Protein AF-A0A7S4I376-F1 (afdb_monomer)

Organism: NCBI:txid72548

pLDDT: mean 84.64, std 17.4, range [36.66, 98.31]

Secondary structure (DSSP, 8-state):
-----S--HHHHHHTTTTSPPEEE-STT-EEEEEE-TTEEEEEEEEE-SSS-EEEEEEEEESTT-EEEEEEEEESSTTTS-EEEEEE--SSSEEEEEEE-S-TT--EEEEEEEEEE-S---S-------

Solvent-accessible surface area (backbone atoms only — not comparable to full-atom values): 7470 Å² total; per-residue (Å²): 133,84,80,82,63,91,78,40,75,67,49,63,47,60,78,40,66,90,55,84,58,48,80,45,44,16,66,56,39,74,47,76,47,78,43,59,53,53,31,42,20,36,32,37,41,40,39,28,89,78,42,57,38,39,37,38,41,33,41,26,50,53,88,94,33,75,77,46,78,46,82,44,78,29,82,37,7,51,85,48,54,48,74,51,75,46,80,36,77,54,59,53,32,30,44,31,46,27,23,68,34,54,63,93,48,52,34,38,35,42,79,43,78,64,42,60,62,79,70,90,81,76,79,92,86,83,91,80,136

Structure (mmCIF, N/CA/C/O backbone):
data_AF-A0A7S4I376-F1
#
_entry.id   AF-A0A7S4I376-F1
#
loop_
_atom_site.group_PDB
_atom_site.id
_atom_site.type_symbol
_atom_site.label_atom_id
_atom_site.label_alt_id
_atom_site.label_comp_id
_atom_site.label_asym_id
_atom_site.label_entity_id
_atom_site.label_seq_id
_atom_site.pdbx_PDB_ins_code
_atom_site.Cartn_x
_atom_site.Cartn_y
_atom_site.Cartn_z
_atom_site.occupancy
_atom_site.B_iso_or_equiv
_atom_site.auth_seq_id
_atom_site.auth_comp_id
_atom_site.auth_asym_id
_atom_site.auth_atom_id
_atom_site.pdbx_PDB_model_num
ATOM 1 N N . GLU A 1 1 ? 8.913 -31.244 7.817 1.00 39.03 1 GLU A N 1
ATOM 2 C CA . GLU A 1 1 ? 8.077 -31.259 6.599 1.00 39.03 1 GLU A CA 1
ATOM 3 C C . GLU A 1 1 ? 7.443 -29.884 6.448 1.00 39.03 1 GLU A C 1
ATOM 5 O O . GLU A 1 1 ? 7.049 -29.312 7.457 1.00 39.03 1 GLU A O 1
ATOM 10 N N . ALA A 1 2 ? 7.457 -29.290 5.253 1.00 42.31 2 ALA A N 1
ATOM 11 C CA . ALA A 1 2 ? 6.851 -27.978 5.037 1.00 42.31 2 ALA A CA 1
ATOM 12 C C . ALA A 1 2 ? 5.349 -28.167 4.793 1.00 42.31 2 ALA A C 1
ATOM 14 O O . ALA A 1 2 ? 4.963 -28.802 3.814 1.00 42.31 2 ALA A O 1
ATOM 15 N N . ASN A 1 3 ? 4.511 -27.633 5.681 1.00 38.00 3 ASN A N 1
ATOM 16 C CA . ASN A 1 3 ? 3.071 -27.584 5.457 1.00 38.00 3 ASN A CA 1
ATOM 17 C C . ASN A 1 3 ? 2.799 -26.660 4.266 1.00 38.00 3 ASN A C 1
ATOM 19 O O . ASN A 1 3 ? 3.063 -25.458 4.333 1.00 38.00 3 ASN A O 1
ATOM 23 N N . VAL A 1 4 ? 2.286 -27.218 3.170 1.00 47.94 4 VAL A N 1
ATOM 24 C CA . VAL A 1 4 ? 1.763 -26.423 2.058 1.00 47.94 4 VAL A CA 1
ATOM 25 C C . VAL A 1 4 ? 0.432 -25.849 2.527 1.00 47.94 4 VAL A C 1
ATOM 27 O O . VAL A 1 4 ? -0.598 -26.513 2.474 1.00 47.94 4 VAL A O 1
ATOM 30 N N . ALA A 1 5 ? 0.458 -24.627 3.053 1.00 51.25 5 ALA A N 1
ATOM 31 C CA . ALA A 1 5 ? -0.765 -23.891 3.319 1.00 51.25 5 ALA A CA 1
ATOM 32 C C . ALA A 1 5 ? -1.504 -23.677 1.988 1.00 51.25 5 ALA A C 1
ATOM 34 O O . ALA A 1 5 ? -0.895 -23.282 0.991 1.00 51.25 5 ALA A O 1
ATOM 35 N N . HIS A 1 6 ? -2.825 -23.875 1.967 1.00 52.59 6 HIS A N 1
ATOM 36 C CA . HIS A 1 6 ? -3.697 -23.545 0.826 1.00 52.59 6 HIS A CA 1
ATOM 37 C C . HIS A 1 6 ? -3.795 -22.023 0.557 1.00 52.59 6 HIS A C 1
ATOM 39 O O . HIS A 1 6 ? -4.714 -21.549 -0.099 1.00 52.59 6 HIS A O 1
ATOM 45 N N . THR A 1 7 ? -2.825 -21.246 1.039 1.00 54.78 7 THR A N 1
ATOM 46 C CA . THR A 1 7 ? -2.663 -19.797 0.894 1.00 54.78 7 THR A CA 1
ATOM 47 C C . THR A 1 7 ? -1.583 -19.487 -0.148 1.00 54.78 7 THR A C 1
ATOM 49 O O . THR A 1 7 ? -0.666 -18.699 0.086 1.00 54.78 7 THR A O 1
ATOM 52 N N . GLY A 1 8 ? -1.624 -20.187 -1.283 1.00 61.66 8 GLY A N 1
ATOM 53 C CA . GLY A 1 8 ? -0.646 -20.030 -2.358 1.00 61.66 8 GLY A CA 1
ATOM 54 C C . GLY A 1 8 ? -0.874 -18.766 -3.190 1.00 61.66 8 GLY A C 1
ATOM 55 O O . GLY A 1 8 ? -1.954 -18.179 -3.180 1.00 61.66 8 GLY A O 1
ATOM 56 N N . LEU A 1 9 ? 0.125 -18.398 -3.995 1.00 64.88 9 LEU A N 1
ATOM 57 C CA . LEU A 1 9 ? 0.059 -17.262 -4.923 1.00 64.88 9 LEU A CA 1
ATOM 58 C C . LEU A 1 9 ? -1.197 -17.273 -5.818 1.00 64.88 9 LEU A C 1
ATOM 60 O O . LEU A 1 9 ? -1.781 -16.229 -6.092 1.00 64.88 9 LEU A O 1
ATOM 64 N N . GLY A 1 10 ? -1.635 -18.461 -6.247 1.00 70.06 10 GLY A N 1
ATOM 65 C CA . GLY A 1 10 ? -2.855 -18.619 -7.040 1.00 70.06 10 GLY A CA 1
ATOM 66 C C . GLY A 1 10 ? -4.126 -18.198 -6.298 1.00 70.06 10 GLY A C 1
ATOM 67 O O . GLY A 1 10 ? -4.998 -17.594 -6.910 1.00 70.06 10 GLY A O 1
ATOM 68 N N . ALA A 1 11 ? -4.213 -18.446 -4.988 1.00 70.00 11 ALA A N 1
ATOM 69 C CA . ALA A 1 11 ? -5.357 -18.036 -4.176 1.00 70.00 11 ALA A CA 1
ATOM 70 C C . ALA A 1 11 ? -5.410 -16.509 -4.012 1.00 70.00 11 ALA A C 1
ATOM 72 O O . ALA A 1 11 ? -6.484 -15.934 -4.141 1.00 70.00 11 ALA A O 1
ATOM 73 N N . ALA A 1 12 ? -4.256 -15.855 -3.823 1.00 69.75 12 ALA A N 1
ATOM 74 C CA . ALA A 1 12 ? -4.166 -14.393 -3.738 1.00 69.75 12 ALA A CA 1
ATOM 75 C C . ALA A 1 12 ? -4.535 -13.692 -5.058 1.00 69.75 12 ALA A C 1
ATOM 77 O O . ALA A 1 12 ? -5.128 -12.618 -5.051 1.00 69.75 12 ALA A O 1
ATOM 78 N N . TYR A 1 13 ? -4.200 -14.288 -6.208 1.00 74.88 13 TYR A N 1
ATOM 79 C CA . TYR A 1 13 ? -4.663 -13.763 -7.494 1.00 74.88 13 TYR A CA 1
ATOM 80 C C . TYR A 1 13 ? -6.144 -14.031 -7.734 1.00 74.88 13 TYR A C 1
ATOM 82 O O . TYR A 1 13 ? -6.841 -13.148 -8.222 1.00 74.88 13 TYR A O 1
ATOM 90 N N . ALA A 1 14 ? -6.627 -15.225 -7.390 1.00 75.25 14 ALA A N 1
ATOM 91 C CA . ALA A 1 14 ? -8.031 -15.575 -7.553 1.00 75.25 14 ALA A CA 1
ATOM 92 C C . ALA A 1 14 ? -8.944 -14.696 -6.687 1.00 75.25 14 ALA A C 1
ATOM 94 O O . ALA A 1 14 ? -9.978 -14.250 -7.174 1.00 75.25 14 ALA A O 1
ATOM 95 N N . SER A 1 15 ? -8.545 -14.382 -5.448 1.00 71.06 15 SER A N 1
ATOM 96 C CA . SER A 1 15 ? -9.326 -13.515 -4.556 1.00 71.06 15 SER A CA 1
ATOM 97 C C . SER A 1 15 ? -9.468 -12.079 -5.069 1.00 71.06 15 SER A C 1
ATOM 99 O O . SER A 1 15 ? -10.347 -11.358 -4.609 1.00 71.06 15 SER A O 1
ATOM 101 N N . LEU A 1 16 ? -8.627 -11.667 -6.024 1.00 79.12 16 LEU A N 1
ATOM 102 C CA . LEU A 1 16 ? -8.549 -10.301 -6.544 1.00 79.12 16 LEU A CA 1
ATOM 103 C C . LEU A 1 16 ? -8.768 -10.210 -8.060 1.00 79.12 16 LEU A C 1
ATOM 105 O O . LEU A 1 16 ? -8.608 -9.131 -8.626 1.00 79.12 16 LEU A O 1
ATOM 109 N N . ALA A 1 17 ? -9.129 -11.315 -8.719 1.00 77.06 17 ALA A N 1
ATOM 110 C CA . ALA A 1 17 ? -9.171 -11.407 -10.179 1.00 77.06 17 ALA A CA 1
ATOM 111 C C . ALA A 1 17 ? -10.132 -10.391 -10.821 1.00 77.06 17 ALA A C 1
ATOM 113 O O . ALA A 1 17 ? -9.806 -9.810 -11.855 1.00 77.06 17 ALA A O 1
ATOM 114 N N . ASP A 1 18 ? -11.269 -10.136 -10.170 1.00 85.31 18 ASP A N 1
ATOM 115 C CA . ASP A 1 18 ? -12.303 -9.207 -10.644 1.00 85.31 18 ASP A CA 1
ATOM 116 C C . ASP A 1 18 ? -12.160 -7.792 -10.060 1.00 85.31 18 ASP A C 1
ATOM 118 O O . ASP A 1 18 ? -12.941 -6.891 -10.374 1.00 85.31 18 ASP A O 1
ATOM 122 N N . ILE A 1 19 ? -11.153 -7.569 -9.210 1.00 89.62 19 ILE A N 1
ATOM 123 C CA . ILE A 1 19 ? -10.894 -6.267 -8.603 1.00 89.62 19 ILE A CA 1
ATOM 124 C C . ILE A 1 19 ? -9.828 -5.543 -9.416 1.00 89.62 19 ILE A C 1
ATOM 126 O O . ILE A 1 19 ? -8.717 -6.034 -9.620 1.00 89.62 19 ILE A O 1
ATOM 130 N N . LYS A 1 20 ? -10.148 -4.329 -9.864 1.00 91.00 20 LYS A N 1
ATOM 131 C CA . LYS A 1 20 ? -9.192 -3.496 -10.591 1.00 91.00 20 LYS A CA 1
ATOM 132 C C . LYS A 1 20 ? -8.133 -2.937 -9.625 1.00 91.00 20 LYS A C 1
ATOM 134 O O . LYS A 1 20 ? -8.520 -2.310 -8.638 1.00 91.00 20 LYS A O 1
ATOM 139 N N . PRO A 1 21 ? -6.827 -3.095 -9.908 1.00 94.25 21 PRO A N 1
ATOM 140 C CA . PRO A 1 21 ? -5.786 -2.456 -9.113 1.00 94.25 21 PRO A CA 1
ATOM 141 C C . PRO A 1 21 ? -5.759 -0.941 -9.318 1.00 94.25 21 PRO A C 1
ATOM 143 O O . PRO A 1 21 ? -6.180 -0.420 -10.358 1.00 94.25 21 PRO A O 1
ATOM 146 N N . GLU A 1 22 ? -5.154 -0.239 -8.363 1.00 95.56 22 GLU A N 1
ATOM 147 C CA . GLU A 1 22 ? -4.704 1.133 -8.561 1.00 95.56 22 GLU A CA 1
ATOM 148 C C . GLU A 1 22 ? -3.250 1.159 -9.054 1.00 95.56 22 GLU A C 1
ATOM 150 O O . GLU A 1 22 ? -2.373 0.472 -8.525 1.00 95.56 22 GLU A O 1
ATOM 155 N N . LEU A 1 23 ? -2.986 1.983 -10.072 1.00 95.00 23 LEU A N 1
ATOM 156 C CA . LEU A 1 23 ? -1.651 2.152 -10.635 1.00 95.00 23 LEU A CA 1
ATOM 157 C C . LEU A 1 23 ? -0.844 3.167 -9.810 1.00 95.00 23 LEU A C 1
ATOM 159 O O . LEU A 1 23 ? -1.003 4.390 -9.946 1.00 95.00 23 LEU A O 1
ATOM 163 N N . VAL A 1 24 ? 0.075 2.666 -8.989 1.00 95.81 24 VAL A N 1
ATOM 164 C CA . VAL A 1 24 ? 0.958 3.483 -8.151 1.00 95.81 24 VAL A CA 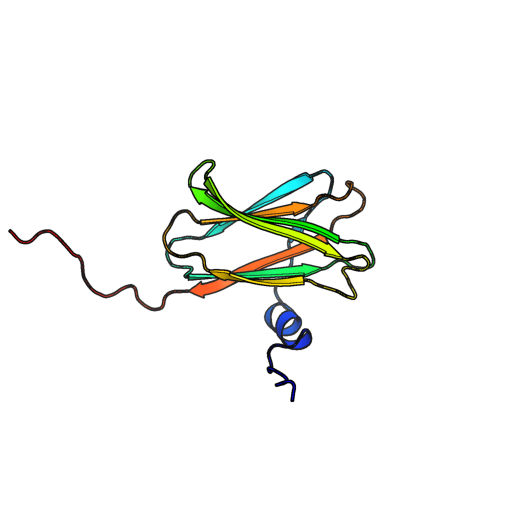1
ATOM 165 C C . VAL A 1 24 ? 2.148 3.966 -8.981 1.00 95.81 24 VAL A C 1
ATOM 167 O O . VAL A 1 24 ? 3.067 3.211 -9.312 1.00 95.81 24 VAL A O 1
ATOM 170 N N . GLN A 1 25 ? 2.132 5.255 -9.318 1.00 94.31 25 GLN A N 1
ATOM 171 C CA . GLN A 1 25 ? 3.200 5.905 -10.089 1.00 94.31 25 GLN A CA 1
ATOM 172 C C . GLN A 1 25 ? 4.513 5.940 -9.310 1.00 94.31 25 GLN A C 1
ATOM 174 O O . GLN A 1 25 ? 4.495 5.992 -8.085 1.00 94.31 25 GLN A O 1
ATOM 179 N N . GLY A 1 26 ? 5.641 5.950 -10.021 1.00 91.44 26 GLY A N 1
ATOM 180 C CA . GLY A 1 26 ? 6.959 6.123 -9.411 1.00 91.44 26 GLY A CA 1
ATOM 181 C C . GLY A 1 26 ? 7.222 7.540 -8.889 1.00 91.44 26 GLY A C 1
ATOM 182 O O . GLY A 1 26 ? 6.311 8.338 -8.675 1.00 91.44 26 GLY A O 1
ATOM 183 N N . ALA A 1 27 ? 8.503 7.847 -8.695 1.00 92.12 27 ALA A N 1
ATOM 184 C CA . ALA A 1 27 ? 9.022 9.107 -8.165 1.00 92.12 27 ALA A CA 1
ATOM 185 C C . ALA A 1 27 ? 8.537 9.441 -6.740 1.00 92.12 27 ALA A C 1
ATOM 187 O O . ALA A 1 27 ? 8.322 10.602 -6.400 1.00 92.12 27 ALA A O 1
ATOM 188 N N . GLY A 1 28 ? 8.367 8.424 -5.889 1.00 89.81 28 GLY A N 1
ATOM 189 C CA . GLY A 1 28 ? 7.989 8.617 -4.489 1.00 89.81 28 GLY A CA 1
ATOM 190 C C . GLY A 1 28 ? 6.516 8.962 -4.278 1.00 89.81 28 GLY A C 1
ATOM 191 O O . GLY A 1 28 ? 6.161 9.395 -3.181 1.00 89.81 28 GLY A O 1
ATOM 192 N N . LYS A 1 29 ? 5.650 8.780 -5.290 1.00 90.94 29 LYS A N 1
ATOM 193 C CA . LYS A 1 29 ? 4.211 9.024 -5.141 1.00 90.94 29 LYS A CA 1
ATOM 194 C C . LYS A 1 29 ? 3.660 8.181 -3.992 1.00 90.94 29 LYS A C 1
ATOM 196 O O . LYS A 1 29 ? 3.856 6.966 -3.942 1.00 90.94 29 LYS A O 1
ATOM 201 N N . ILE A 1 30 ? 2.936 8.849 -3.100 1.00 95.25 30 ILE A N 1
ATOM 202 C CA . ILE A 1 30 ? 2.220 8.231 -1.987 1.00 95.25 30 ILE A CA 1
ATOM 203 C C . ILE A 1 30 ? 0.778 8.006 -2.429 1.00 95.25 30 ILE A C 1
ATOM 205 O O . ILE A 1 30 ? 0.079 8.956 -2.778 1.00 95.25 30 ILE A O 1
ATOM 209 N N . THR A 1 31 ? 0.332 6.756 -2.389 1.00 96.69 31 THR A N 1
ATOM 210 C CA . THR A 1 31 ? -1.077 6.391 -2.576 1.00 96.69 31 THR A CA 1
ATOM 211 C C . THR A 1 31 ? -1.614 5.926 -1.231 1.00 96.69 31 THR A C 1
ATOM 213 O O . THR A 1 31 ? -1.033 5.030 -0.620 1.00 96.69 31 THR A O 1
ATOM 216 N N . SER A 1 32 ? -2.645 6.599 -0.720 1.00 96.25 32 SER A N 1
ATOM 217 C CA . SER A 1 32 ? -3.150 6.391 0.642 1.00 96.25 32 SER A CA 1
ATOM 218 C C . SER A 1 32 ? -4.560 5.822 0.618 1.00 96.25 32 SER A C 1
ATOM 220 O O . SER A 1 32 ? -5.426 6.359 -0.066 1.00 96.25 32 SER A O 1
ATOM 222 N N . TYR A 1 33 ? -4.783 4.795 1.428 1.00 96.62 33 TYR A N 1
ATOM 223 C CA . TYR A 1 33 ? -6.052 4.095 1.579 1.00 96.62 33 TYR A CA 1
ATOM 224 C C . TYR A 1 33 ? -6.468 4.199 3.042 1.00 96.62 33 TYR A C 1
ATOM 226 O O . TYR A 1 33 ? -5.747 3.720 3.919 1.00 96.62 33 TYR A O 1
ATOM 234 N N . ALA A 1 34 ? -7.579 4.879 3.312 1.00 95.44 34 ALA A N 1
ATOM 235 C CA . ALA A 1 34 ? -8.110 5.036 4.662 1.00 95.44 34 ALA A CA 1
ATOM 236 C C . ALA A 1 34 ? -9.129 3.934 4.956 1.00 95.44 34 ALA A C 1
ATOM 238 O O . ALA A 1 34 ? -9.949 3.608 4.099 1.00 95.44 34 ALA A O 1
ATOM 239 N N . PHE A 1 35 ? -9.085 3.402 6.174 1.00 93.31 35 PHE A N 1
ATOM 240 C CA . PHE A 1 35 ? -9.987 2.355 6.638 1.00 93.31 35 PHE A CA 1
ATOM 241 C C . PHE A 1 35 ? -10.662 2.791 7.937 1.00 93.31 35 PHE A C 1
ATOM 243 O O . PHE A 1 35 ? -10.028 3.397 8.811 1.00 93.31 35 PHE A O 1
ATOM 250 N N . GLY A 1 36 ? -11.964 2.523 8.034 1.00 90.88 36 GLY A N 1
ATOM 251 C CA . GLY A 1 36 ? -12.735 2.785 9.236 1.00 90.88 36 GLY A CA 1
ATOM 252 C C . GLY A 1 36 ? -12.421 1.777 10.339 1.00 90.88 36 GLY A C 1
ATOM 253 O O . GLY A 1 36 ? -11.632 0.847 10.169 1.00 90.88 36 GLY A O 1
ATOM 254 N N . ALA A 1 37 ? -13.018 1.993 11.509 1.00 92.56 37 ALA A N 1
ATOM 255 C CA . ALA A 1 37 ? -12.749 1.159 12.674 1.00 92.56 37 ALA A CA 1
ATOM 256 C C . ALA A 1 37 ? -13.271 -0.275 12.515 1.00 92.56 37 ALA A C 1
ATOM 258 O O . ALA A 1 37 ? -12.862 -1.153 13.268 1.00 92.56 37 ALA A O 1
ATOM 259 N N . GLU A 1 38 ? -14.212 -0.499 11.605 1.00 92.56 38 GLU A N 1
ATOM 260 C CA . GLU A 1 38 ? -14.807 -1.791 11.265 1.00 92.56 38 GLU A CA 1
ATOM 261 C C . GLU A 1 38 ? -13.845 -2.751 10.551 1.00 92.56 38 GLU A C 1
ATOM 263 O O . GLU A 1 38 ? -14.127 -3.943 10.486 1.00 92.56 38 GLU A O 1
ATOM 268 N N . VAL A 1 39 ? -12.723 -2.260 10.018 1.00 94.06 39 VAL A N 1
ATOM 269 C CA . VAL A 1 39 ? -11.739 -3.082 9.303 1.00 94.06 39 VAL A CA 1
ATOM 270 C C . VAL A 1 39 ? -10.657 -3.548 10.273 1.00 94.06 39 VAL A C 1
ATOM 272 O O . VAL A 1 39 ? -9.780 -2.774 10.658 1.00 94.06 39 VAL A O 1
ATOM 275 N N . ASP A 1 40 ? -10.694 -4.826 10.641 1.00 94.56 40 ASP A N 1
ATOM 276 C CA . ASP A 1 40 ? -9.739 -5.419 11.581 1.00 94.56 40 ASP A CA 1
ATOM 277 C C . ASP A 1 40 ? -8.399 -5.738 10.908 1.00 94.56 40 ASP A C 1
ATOM 279 O O . ASP A 1 40 ? -7.343 -5.638 11.540 1.00 94.56 40 ASP A O 1
ATOM 283 N N . SER A 1 41 ? -8.410 -6.064 9.612 1.00 95.44 41 SER A N 1
ATOM 284 C CA . SER A 1 41 ? -7.186 -6.264 8.837 1.00 95.44 41 SER A CA 1
ATOM 285 C C . SER A 1 41 ? -7.332 -5.905 7.359 1.00 95.44 41 SER A C 1
ATOM 287 O O . SER A 1 41 ? -8.418 -5.939 6.779 1.00 95.44 41 SER A O 1
ATOM 289 N N . VAL A 1 42 ? -6.206 -5.561 6.731 1.00 95.94 42 VAL A N 1
ATOM 290 C CA . VAL A 1 42 ? -6.111 -5.155 5.322 1.00 95.94 42 VAL A CA 1
ATOM 291 C C . VAL A 1 42 ? -5.188 -6.111 4.579 1.00 95.94 42 VAL A C 1
ATOM 293 O O . VAL A 1 42 ? -4.061 -6.358 5.012 1.00 95.94 42 VAL A O 1
ATOM 296 N N . GLN A 1 43 ? -5.645 -6.608 3.433 1.00 95.00 43 GLN A N 1
ATOM 297 C CA . GLN A 1 43 ? -4.825 -7.356 2.483 1.00 95.00 43 GLN A CA 1
ATOM 298 C C . GLN A 1 43 ? -4.205 -6.408 1.458 1.00 95.00 43 GLN A C 1
ATOM 300 O O . GLN A 1 43 ? -4.841 -5.462 0.984 1.00 95.00 43 GLN A O 1
ATOM 305 N N . ILE A 1 44 ? -2.949 -6.677 1.113 1.00 95.69 44 ILE A N 1
ATOM 306 C CA . ILE A 1 44 ? -2.174 -5.884 0.167 1.00 95.69 44 ILE A CA 1
ATOM 307 C C . ILE A 1 44 ? -1.505 -6.831 -0.819 1.00 95.69 44 ILE A C 1
ATOM 309 O O . ILE A 1 44 ? -0.708 -7.673 -0.411 1.00 95.69 44 ILE A O 1
ATOM 313 N N . LEU A 1 45 ? -1.781 -6.653 -2.109 1.00 94.81 45 LEU A N 1
ATOM 314 C CA . LEU A 1 45 ? -1.056 -7.298 -3.202 1.00 94.81 45 LEU A CA 1
ATOM 315 C C . LEU A 1 45 ? -0.358 -6.225 -4.034 1.00 94.81 45 LEU A C 1
ATOM 317 O O . LEU A 1 45 ? -1.009 -5.309 -4.532 1.00 94.81 45 LEU A O 1
ATOM 321 N N . LEU A 1 46 ? 0.951 -6.365 -4.225 1.00 95.31 46 LEU A N 1
ATOM 322 C CA . LEU A 1 46 ? 1.738 -5.544 -5.139 1.00 95.31 46 LEU A CA 1
ATOM 323 C C . LEU A 1 46 ? 2.304 -6.409 -6.266 1.00 95.31 46 LEU A C 1
ATOM 325 O O . LEU A 1 46 ? 2.906 -7.463 -6.020 1.00 95.31 46 LEU A O 1
ATOM 329 N N . LYS A 1 47 ? 2.138 -5.950 -7.508 1.00 93.25 47 LYS A N 1
ATOM 330 C CA . LYS A 1 47 ? 2.600 -6.662 -8.704 1.00 93.25 47 LYS A CA 1
ATOM 331 C C . LYS A 1 47 ? 3.100 -5.686 -9.768 1.00 93.25 47 LYS A C 1
ATOM 333 O O . LYS A 1 47 ? 2.545 -4.613 -9.972 1.00 93.25 47 LYS A O 1
ATOM 338 N N . THR A 1 48 ? 4.135 -6.094 -10.497 1.00 92.19 48 THR A N 1
ATOM 339 C CA . THR A 1 48 ? 4.551 -5.443 -11.748 1.00 92.19 48 THR A CA 1
ATOM 340 C C . THR A 1 48 ? 4.236 -6.345 -12.939 1.00 92.19 48 THR A C 1
ATOM 342 O O . THR A 1 48 ? 4.079 -7.553 -12.778 1.00 92.19 48 THR A O 1
ATOM 345 N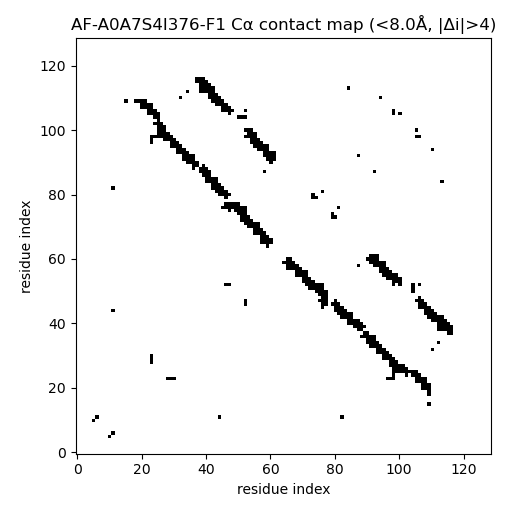 N . ASN A 1 49 ? 4.194 -5.789 -14.151 1.00 84.62 49 ASN A N 1
ATOM 346 C CA . ASN A 1 49 ? 4.058 -6.609 -15.359 1.00 84.62 49 ASN A CA 1
ATOM 347 C C . ASN A 1 49 ? 5.364 -7.331 -15.713 1.00 84.62 49 ASN A C 1
ATOM 349 O O . ASN A 1 49 ? 5.338 -8.532 -15.948 1.00 84.62 49 ASN A O 1
ATOM 353 N N . GLU A 1 50 ? 6.510 -6.634 -15.689 1.00 81.00 50 GLU A N 1
ATOM 354 C CA . GLU A 1 50 ? 7.814 -7.240 -16.039 1.00 81.00 50 GLU A CA 1
ATOM 355 C C . GLU A 1 50 ? 9.033 -6.650 -15.296 1.00 81.00 50 GLU A C 1
ATOM 357 O O . GLU A 1 50 ? 10.160 -7.126 -15.448 1.00 81.00 50 GLU A O 1
ATOM 362 N N . ARG A 1 51 ? 8.841 -5.603 -14.485 1.00 82.81 51 ARG A N 1
ATOM 363 C CA . ARG A 1 51 ? 9.932 -4.767 -13.950 1.00 82.81 51 ARG A CA 1
ATOM 364 C C . ARG A 1 51 ? 10.252 -5.052 -12.479 1.00 82.81 51 ARG A C 1
ATOM 366 O O . ARG A 1 51 ? 9.542 -5.800 -11.800 1.00 82.81 51 ARG A O 1
ATOM 373 N N . ASN A 1 52 ? 11.330 -4.450 -11.987 1.00 90.69 52 ASN A N 1
ATOM 374 C CA . ASN A 1 52 ? 11.651 -4.421 -10.564 1.00 90.69 52 ASN A CA 1
ATOM 375 C C . ASN A 1 52 ? 10.589 -3.634 -9.782 1.00 90.69 52 ASN A C 1
ATOM 377 O O . ASN A 1 52 ? 9.978 -2.696 -10.288 1.00 90.69 52 ASN A O 1
ATOM 381 N N . MET A 1 53 ? 10.406 -3.998 -8.522 1.00 93.94 53 MET A N 1
ATOM 382 C CA . MET A 1 53 ? 9.511 -3.328 -7.590 1.00 93.94 53 MET A CA 1
ATOM 383 C C . MET A 1 53 ? 10.337 -2.856 -6.401 1.00 93.94 53 MET A C 1
ATOM 385 O O . MET A 1 53 ? 11.023 -3.661 -5.772 1.00 93.94 53 MET A O 1
ATOM 389 N N . LYS A 1 54 ? 10.279 -1.557 -6.110 1.00 95.69 54 LYS A N 1
ATOM 390 C CA . LYS A 1 54 ? 10.816 -0.975 -4.885 1.00 95.69 54 LYS A CA 1
ATOM 391 C C . LYS A 1 54 ? 9.698 -0.179 -4.233 1.00 95.69 54 LYS A C 1
ATOM 393 O O . LYS A 1 54 ? 9.299 0.864 -4.749 1.00 95.69 54 LYS A O 1
ATOM 398 N N . ALA A 1 55 ? 9.151 -0.710 -3.152 1.00 96.94 55 ALA A N 1
ATOM 399 C CA . ALA A 1 55 ? 7.986 -0.147 -2.496 1.00 96.94 55 ALA A CA 1
ATOM 400 C C . ALA A 1 55 ? 8.253 0.045 -1.007 1.00 96.94 55 ALA A C 1
ATOM 402 O O . ALA A 1 55 ? 9.002 -0.710 -0.392 1.00 96.94 55 ALA A O 1
ATOM 403 N N . LYS A 1 56 ? 7.597 1.045 -0.431 1.00 98.12 56 LYS A N 1
ATOM 404 C CA . LYS A 1 56 ? 7.470 1.199 1.011 1.00 98.12 56 LYS A CA 1
ATOM 405 C C . LYS A 1 56 ? 5.989 1.210 1.355 1.00 98.12 56 LYS A C 1
ATOM 407 O O . LYS A 1 56 ? 5.230 1.962 0.749 1.00 98.12 56 LYS A O 1
ATOM 412 N N . ILE A 1 57 ? 5.589 0.366 2.294 1.00 98.31 57 ILE A N 1
ATOM 413 C CA . ILE A 1 57 ? 4.226 0.307 2.815 1.00 98.31 57 ILE A CA 1
ATOM 414 C C . ILE A 1 57 ? 4.266 0.819 4.248 1.00 98.31 57 ILE A C 1
ATOM 416 O O . ILE A 1 57 ? 5.072 0.346 5.048 1.00 98.31 57 ILE A O 1
ATOM 420 N N . GLU A 1 58 ? 3.413 1.779 4.576 1.00 97.81 58 GLU A N 1
ATOM 421 C CA . GLU A 1 58 ? 3.304 2.327 5.924 1.00 97.81 58 GLU A CA 1
ATOM 422 C C . GLU A 1 58 ? 1.886 2.113 6.444 1.00 97.81 58 GLU A C 1
ATOM 424 O O . GLU A 1 58 ? 0.919 2.534 5.807 1.00 97.81 58 GLU A O 1
ATOM 429 N N . LEU A 1 59 ? 1.762 1.502 7.621 1.00 97.75 59 LEU A N 1
ATOM 430 C CA . LEU A 1 59 ? 0.544 1.605 8.417 1.00 97.75 59 LEU A CA 1
ATOM 431 C C . LEU A 1 59 ? 0.657 2.863 9.267 1.00 97.75 59 LEU A C 1
ATOM 433 O O . LEU A 1 59 ? 1.567 2.991 10.089 1.00 97.75 59 LEU A O 1
ATOM 437 N N . THR A 1 60 ? -0.281 3.779 9.083 1.00 96.94 60 THR A N 1
ATOM 438 C CA . THR A 1 60 ? -0.410 4.995 9.885 1.00 96.94 60 THR A CA 1
ATOM 439 C C . THR A 1 60 ? -1.699 4.958 10.685 1.00 96.94 60 THR A C 1
ATOM 441 O O . THR A 1 60 ? -2.688 4.395 10.223 1.00 96.94 60 THR A O 1
ATOM 444 N N . GLN A 1 61 ? -1.687 5.558 11.873 1.00 94.81 61 GLN A N 1
ATOM 445 C CA . GLN A 1 61 ? -2.882 5.701 12.697 1.00 94.81 61 GLN A CA 1
ATOM 446 C C . GLN A 1 61 ? -2.967 7.130 13.229 1.00 94.81 61 GLN A C 1
ATOM 448 O O . GLN A 1 61 ? -2.259 7.494 14.161 1.00 94.81 61 GLN A O 1
ATOM 453 N N . GLY A 1 62 ? -3.821 7.949 12.622 1.00 90.44 62 GLY A N 1
ATOM 454 C CA . GLY A 1 62 ? -3.896 9.381 12.910 1.00 90.44 62 GLY A CA 1
ATOM 455 C C . GLY A 1 62 ? -2.744 10.215 12.313 1.00 90.44 62 GLY A C 1
ATOM 456 O O . GLY A 1 62 ? -1.871 9.699 11.605 1.00 90.44 62 GLY A O 1
ATOM 457 N N . PRO A 1 63 ? -2.749 11.541 12.545 1.00 87.19 63 PRO A N 1
ATOM 458 C CA . PRO A 1 63 ? -1.804 12.459 11.913 1.00 87.19 63 PRO A CA 1
ATOM 459 C C . PRO A 1 63 ? -0.357 12.186 12.330 1.00 87.19 63 PRO A C 1
ATOM 461 O O . PRO A 1 63 ? -0.038 12.152 13.514 1.00 87.19 63 PRO A O 1
ATOM 464 N N . ASN A 1 64 ? 0.531 12.048 11.343 1.00 81.31 64 ASN A N 1
ATOM 465 C CA . ASN A 1 64 ? 1.983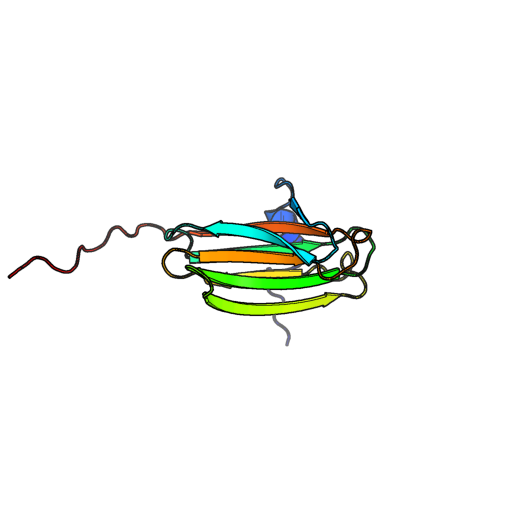 11.915 11.530 1.00 81.31 64 ASN A CA 1
ATOM 466 C C . ASN A 1 64 ? 2.426 10.768 12.454 1.00 81.31 64 ASN A C 1
ATOM 468 O O . ASN A 1 64 ? 3.524 10.813 13.006 1.00 81.31 64 ASN A O 1
ATOM 472 N N . GLN A 1 65 ? 1.610 9.722 12.596 1.00 94.38 65 GLN A N 1
ATOM 473 C CA . GLN A 1 65 ? 1.944 8.571 13.425 1.00 94.38 65 GLN A CA 1
ATOM 474 C C . GLN A 1 65 ? 2.030 7.303 12.574 1.00 94.38 65 GLN A C 1
ATOM 476 O O . GLN A 1 65 ? 1.039 6.615 12.326 1.00 94.38 65 GLN A O 1
ATOM 481 N N . VAL A 1 66 ? 3.248 6.991 12.135 1.00 96.56 66 VAL A N 1
ATOM 482 C CA . VAL A 1 66 ? 3.566 5.727 11.467 1.00 96.56 66 VAL A CA 1
ATOM 483 C C . VAL A 1 66 ? 3.729 4.642 12.530 1.00 96.56 66 VAL A C 1
ATOM 485 O O . VAL A 1 66 ? 4.527 4.784 13.454 1.00 96.56 66 VAL A O 1
ATOM 488 N N . LYS A 1 67 ? 2.947 3.569 12.417 1.00 96.12 67 LYS A N 1
ATOM 489 C CA . LYS A 1 67 ? 2.955 2.423 13.335 1.00 96.12 67 LYS A CA 1
ATOM 490 C C . LYS A 1 67 ? 3.870 1.313 12.847 1.00 96.12 67 LYS A C 1
ATOM 492 O O . LYS A 1 67 ? 4.563 0.704 13.653 1.00 96.12 67 LYS A O 1
ATOM 497 N N . GLN A 1 68 ? 3.858 1.050 11.543 1.00 97.06 68 GLN A N 1
ATOM 498 C CA . GLN A 1 68 ? 4.690 0.027 10.916 1.00 97.06 68 GLN A CA 1
ATOM 499 C C . GLN A 1 68 ? 5.161 0.500 9.546 1.00 97.06 68 GLN A C 1
ATOM 501 O O . GLN A 1 68 ? 4.425 1.189 8.839 1.00 97.06 68 GLN A O 1
ATOM 506 N N . VAL A 1 69 ? 6.379 0.104 9.182 1.00 97.94 69 VAL A N 1
ATOM 507 C CA . VAL A 1 69 ? 6.977 0.349 7.869 1.00 97.94 69 VAL A CA 1
ATOM 508 C C . VAL A 1 69 ? 7.499 -0.972 7.328 1.00 97.94 69 VAL A C 1
ATOM 510 O O . VAL A 1 69 ? 8.234 -1.677 8.015 1.00 97.94 69 VAL A O 1
ATOM 513 N N . ILE A 1 70 ? 7.135 -1.285 6.090 1.00 98.06 70 ILE A N 1
ATOM 514 C CA . ILE A 1 70 ? 7.639 -2.434 5.344 1.00 98.06 70 ILE A CA 1
ATOM 515 C C . ILE A 1 70 ? 8.346 -1.887 4.112 1.00 98.06 70 ILE A C 1
ATOM 517 O O . ILE A 1 70 ? 7.715 -1.278 3.247 1.00 98.06 70 ILE A O 1
ATOM 521 N N . GLU A 1 71 ? 9.653 -2.106 4.031 1.00 97.44 71 GLU A N 1
ATOM 522 C CA . GLU A 1 71 ? 10.435 -1.801 2.837 1.00 97.44 71 GLU A CA 1
ATOM 523 C C . GLU A 1 71 ? 10.625 -3.068 2.014 1.00 97.44 71 GLU A C 1
ATOM 525 O O . GLU A 1 71 ? 11.102 -4.094 2.499 1.00 97.44 71 GLU A O 1
ATOM 530 N N . LEU A 1 72 ? 10.224 -2.991 0.752 1.00 95.12 72 LEU A N 1
ATOM 531 C CA . LEU A 1 72 ? 10.162 -4.119 -0.152 1.00 95.12 72 LEU A CA 1
ATOM 532 C C . LEU A 1 72 ? 11.012 -3.847 -1.384 1.00 95.12 72 LEU A C 1
ATOM 534 O O . LEU A 1 72 ? 10.853 -2.835 -2.070 1.00 95.12 72 LEU A O 1
ATOM 538 N N . TYR A 1 73 ? 11.841 -4.827 -1.720 1.00 95.56 73 TYR A N 1
ATOM 539 C CA . TYR A 1 73 ? 12.525 -4.888 -2.996 1.00 95.56 73 TYR A CA 1
ATOM 540 C C . TYR A 1 73 ? 12.314 -6.255 -3.645 1.00 95.56 73 TYR A C 1
ATOM 542 O O . TYR A 1 73 ? 12.600 -7.290 -3.046 1.00 95.56 73 TYR A O 1
ATOM 550 N N . ALA A 1 74 ? 11.869 -6.252 -4.899 1.00 93.44 74 ALA A N 1
ATOM 551 C CA . ALA A 1 74 ? 11.826 -7.431 -5.749 1.00 93.44 74 ALA A CA 1
ATOM 552 C C . ALA A 1 74 ? 12.487 -7.121 -7.094 1.00 93.44 74 ALA A C 1
ATOM 554 O O . ALA A 1 74 ? 12.071 -6.212 -7.815 1.00 93.44 74 ALA A O 1
ATOM 555 N N . SER A 1 75 ? 13.493 -7.914 -7.473 1.00 90.69 75 SER A N 1
ATOM 556 C CA . SER A 1 75 ? 14.203 -7.750 -8.751 1.00 90.69 75 SER A CA 1
ATOM 557 C C . SER A 1 75 ? 13.288 -7.954 -9.964 1.00 90.69 75 SER A C 1
ATOM 559 O O . SER A 1 75 ? 13.458 -7.307 -10.994 1.00 90.69 75 SER A O 1
ATOM 561 N N . LYS A 1 76 ? 12.289 -8.835 -9.830 1.00 89.38 76 LYS A N 1
ATOM 562 C CA . LYS A 1 76 ? 11.238 -9.108 -10.820 1.00 89.38 76 LYS A CA 1
ATOM 563 C C . LYS A 1 76 ? 9.894 -9.208 -10.100 1.00 89.38 76 LYS A C 1
ATOM 565 O O . LYS A 1 76 ? 9.5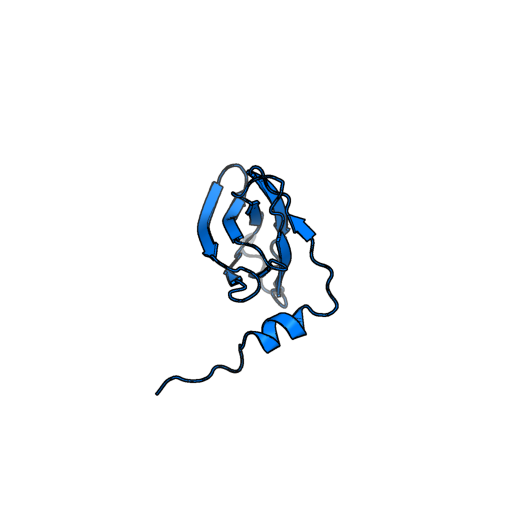46 -10.294 -9.642 1.00 89.38 76 LYS A O 1
ATOM 570 N N . GLY A 1 77 ? 9.161 -8.099 -9.990 1.00 84.75 77 GLY A N 1
ATOM 571 C CA . GLY A 1 77 ? 7.894 -8.030 -9.240 1.00 84.75 77 GLY A CA 1
ATOM 572 C C . GLY A 1 77 ? 6.759 -8.872 -9.836 1.00 84.75 77 GLY A C 1
ATOM 573 O O . GLY A 1 77 ? 5.855 -9.276 -9.122 1.00 84.75 77 GLY A O 1
ATOM 574 N N . TYR A 1 78 ? 6.831 -9.211 -11.124 1.00 86.12 78 TYR A N 1
ATOM 575 C CA . TYR A 1 78 ? 5.878 -10.119 -11.772 1.00 86.12 78 TYR A CA 1
ATOM 576 C C . TYR A 1 78 ? 6.101 -11.595 -11.424 1.00 86.12 78 TYR A C 1
ATOM 578 O O . TYR A 1 78 ? 5.154 -12.376 -11.416 1.00 86.12 78 TYR A O 1
ATOM 586 N N . LYS A 1 79 ? 7.356 -11.987 -11.151 1.00 88.62 79 LYS A N 1
ATOM 587 C CA . LYS A 1 79 ? 7.711 -13.345 -10.700 1.00 88.62 79 LYS A CA 1
ATOM 588 C C . LYS A 1 79 ? 7.640 -13.478 -9.188 1.00 88.62 79 LYS A C 1
ATOM 590 O O . LYS A 1 79 ? 7.336 -14.550 -8.687 1.00 88.62 79 LYS A O 1
ATOM 595 N N . ASN A 1 80 ? 7.954 -12.388 -8.494 1.00 90.06 80 ASN A N 1
ATOM 596 C CA . ASN A 1 80 ? 7.957 -12.285 -7.043 1.00 90.06 80 ASN A CA 1
ATOM 597 C C . ASN A 1 80 ? 6.979 -11.174 -6.633 1.00 90.06 80 ASN A C 1
ATOM 599 O O . ASN A 1 80 ? 7.417 -10.113 -6.173 1.00 90.06 80 ASN A O 1
ATOM 603 N N . PRO A 1 81 ? 5.673 -11.369 -6.885 1.00 91.62 81 PRO A N 1
ATOM 604 C CA . PRO A 1 81 ? 4.653 -10.477 -6.361 1.00 91.62 81 PRO A CA 1
ATOM 605 C C . PRO A 1 81 ? 4.692 -10.537 -4.838 1.00 91.62 81 PRO A C 1
ATOM 607 O O . PRO A 1 81 ? 5.097 -11.541 -4.246 1.00 91.62 81 PRO A O 1
ATOM 610 N N . PHE A 1 82 ? 4.267 -9.456 -4.205 1.00 93.12 82 PHE A N 1
ATOM 611 C CA . PHE A 1 82 ? 4.273 -9.371 -2.757 1.00 93.12 82 PHE A CA 1
ATOM 612 C C . PHE A 1 82 ? 2.851 -9.292 -2.242 1.00 93.12 82 PHE A C 1
ATOM 614 O O . PHE A 1 82 ? 2.106 -8.396 -2.629 1.00 93.12 82 PHE A O 1
ATOM 621 N N . TYR A 1 83 ? 2.497 -10.242 -1.385 1.00 93.06 83 TYR A N 1
ATOM 622 C CA . TYR A 1 83 ? 1.206 -10.303 -0.725 1.00 93.06 83 TYR A CA 1
ATOM 623 C C . TYR A 1 83 ? 1.411 -10.281 0.785 1.00 93.06 83 TYR A C 1
ATOM 625 O O . TYR A 1 83 ? 2.269 -11.003 1.299 1.00 93.06 83 TYR A O 1
ATOM 633 N N . LEU A 1 84 ? 0.622 -9.478 1.491 1.00 93.12 84 LEU A N 1
ATOM 634 C CA . LEU A 1 84 ? 0.573 -9.495 2.947 1.00 93.12 84 LEU A CA 1
ATOM 635 C C . LEU A 1 84 ? -0.834 -9.188 3.455 1.00 93.12 84 LEU A C 1
ATOM 637 O O . LEU A 1 84 ? -1.639 -8.575 2.759 1.00 93.12 84 LEU A O 1
ATOM 641 N N . ILE A 1 85 ? -1.079 -9.558 4.705 1.00 94.62 85 ILE A N 1
ATOM 642 C CA . ILE A 1 85 ? -2.218 -9.086 5.485 1.00 94.62 85 ILE A CA 1
ATOM 643 C C . ILE A 1 85 ? -1.647 -8.373 6.707 1.00 94.62 85 ILE A C 1
ATOM 645 O O . ILE A 1 85 ? -0.771 -8.913 7.385 1.00 94.62 85 ILE A O 1
ATOM 649 N N . ILE A 1 86 ? -2.104 -7.150 6.965 1.00 95.50 86 ILE A N 1
ATOM 650 C CA . ILE A 1 86 ? 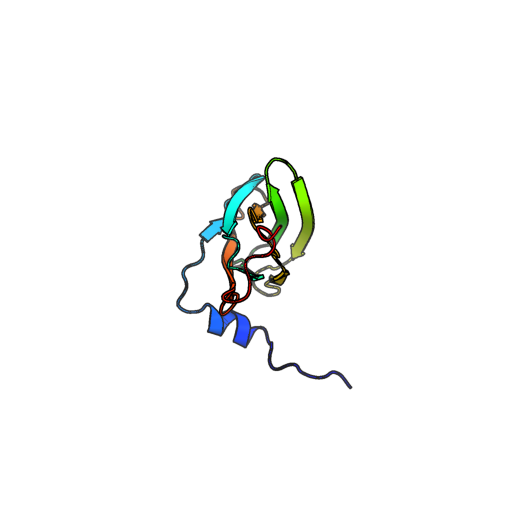-1.696 -6.344 8.116 1.00 95.50 86 ILE A CA 1
ATOM 651 C C . ILE A 1 86 ? -2.905 -6.053 8.993 1.00 95.50 86 ILE A C 1
ATOM 653 O O . ILE A 1 86 ? -3.964 -5.670 8.506 1.00 95.50 86 ILE A O 1
ATOM 657 N N . GLN A 1 87 ? -2.735 -6.245 10.296 1.00 95.69 87 GLN A N 1
ATOM 658 C CA . GLN A 1 87 ? -3.762 -5.943 11.286 1.00 95.69 87 GLN A CA 1
ATOM 659 C C . GLN A 1 87 ? -3.896 -4.424 11.448 1.00 95.69 87 GLN A C 1
ATOM 661 O O . GLN A 1 87 ? -2.896 -3.714 11.594 1.00 95.69 87 GLN A O 1
ATOM 666 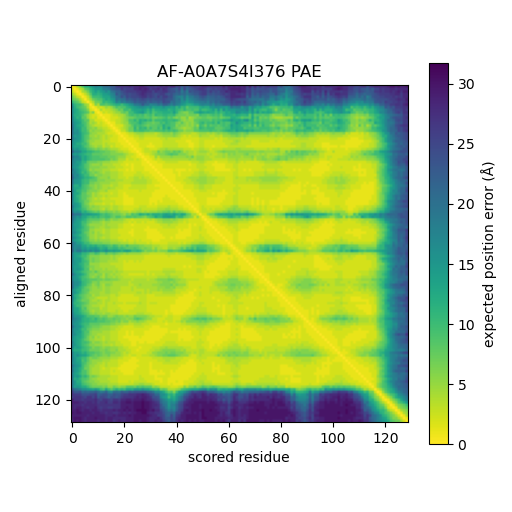N N . THR A 1 88 ? -5.131 -3.938 11.445 1.00 94.56 88 THR A N 1
ATOM 667 C CA . THR A 1 88 ? -5.496 -2.522 11.549 1.00 94.56 88 THR A CA 1
ATOM 668 C C . TH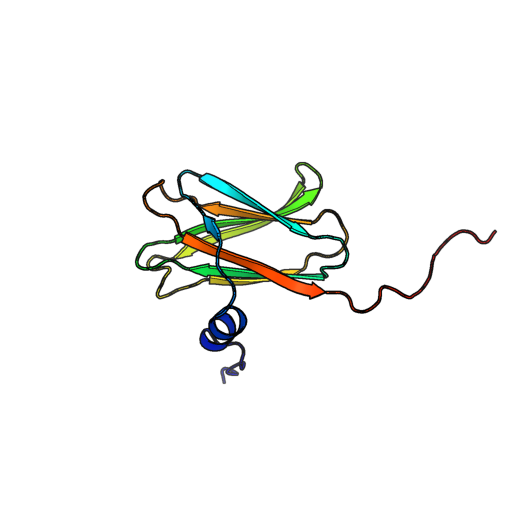R A 1 88 ? -6.479 -2.298 12.699 1.00 94.56 88 THR A C 1
ATOM 670 O O . THR A 1 88 ? -7.578 -1.798 12.478 1.00 94.56 88 THR A O 1
ATOM 673 N N . PRO A 1 89 ? -6.117 -2.636 13.952 1.00 89.38 89 PRO A N 1
ATOM 674 C CA . PRO A 1 89 ? -7.037 -2.488 15.071 1.00 89.38 89 PRO A CA 1
ATOM 675 C C . PRO A 1 89 ? -7.389 -1.015 15.326 1.00 89.38 89 PRO A C 1
ATOM 677 O O . PRO A 1 89 ? -6.548 -0.115 15.208 1.00 89.38 89 PRO A O 1
ATOM 680 N N . GLY A 1 90 ? -8.629 -0.775 15.749 1.00 88.38 90 GLY A N 1
ATOM 681 C CA . GLY A 1 90 ? -9.117 0.554 16.118 1.00 88.38 90 GLY A CA 1
ATOM 682 C C . GLY A 1 90 ? -9.399 1.464 14.920 1.00 88.38 90 GLY A C 1
ATOM 683 O O . GLY A 1 90 ? -9.573 1.011 13.798 1.00 88.38 90 GLY A O 1
ATOM 684 N N . ALA A 1 91 ? -9.486 2.770 15.173 1.00 90.56 91 ALA A N 1
ATOM 685 C CA . ALA A 1 91 ? -9.888 3.766 14.178 1.00 90.56 91 ALA A CA 1
ATOM 686 C C . ALA A 1 91 ? -8.697 4.532 13.580 1.00 90.56 91 ALA A C 1
ATOM 688 O O . ALA A 1 91 ? -7.577 4.478 14.091 1.00 90.56 91 ALA A O 1
ATOM 689 N N . ASN A 1 92 ? -8.982 5.337 12.549 1.00 93.69 92 ASN A N 1
ATOM 690 C CA . ASN A 1 92 ? -8.041 6.263 11.903 1.00 93.69 92 ASN A CA 1
ATOM 691 C C . ASN A 1 92 ? -6.831 5.579 11.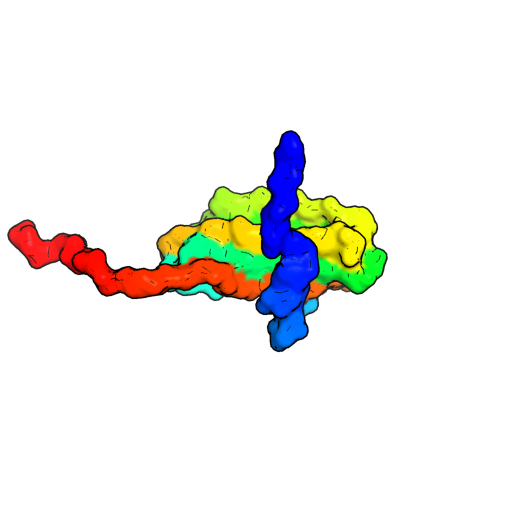259 1.00 93.69 92 ASN A C 1
ATOM 693 O O . ASN A 1 92 ? -5.761 6.186 11.164 1.00 93.69 92 ASN A O 1
ATOM 697 N N . ASN A 1 93 ? -7.001 4.329 10.828 1.00 95.75 93 ASN A N 1
ATOM 698 C CA . ASN A 1 93 ? -5.968 3.589 10.130 1.00 95.75 93 ASN A CA 1
ATOM 699 C C . ASN A 1 93 ? -5.901 4.030 8.666 1.00 95.75 93 ASN A C 1
ATOM 701 O O . ASN A 1 93 ? -6.919 4.187 7.989 1.00 95.75 93 ASN A O 1
ATOM 705 N N . ALA A 1 94 ? -4.685 4.209 8.163 1.00 96.88 94 ALA A N 1
ATOM 706 C CA . ALA A 1 94 ? -4.450 4.368 6.741 1.00 96.88 94 ALA A CA 1
ATOM 707 C C . ALA A 1 94 ? -3.207 3.598 6.308 1.00 96.88 94 ALA A C 1
ATOM 709 O O . ALA A 1 94 ? -2.147 3.704 6.935 1.00 96.88 94 ALA A O 1
ATOM 710 N N . ILE A 1 95 ? -3.342 2.867 5.204 1.00 97.81 95 ILE A N 1
ATOM 711 C CA . ILE A 1 95 ? -2.235 2.224 4.507 1.00 97.81 95 ILE A CA 1
ATOM 712 C C . ILE A 1 95 ? -1.714 3.192 3.456 1.00 97.81 95 ILE A C 1
ATOM 714 O O . ILE A 1 95 ? -2.459 3.661 2.597 1.00 97.81 95 ILE A O 1
ATOM 718 N N . ARG A 1 96 ? -0.418 3.481 3.505 1.00 97.69 96 ARG A N 1
ATOM 719 C CA . ARG A 1 96 ? 0.274 4.265 2.485 1.00 97.69 96 ARG A CA 1
ATOM 720 C C . ARG A 1 96 ? 1.175 3.346 1.692 1.00 97.69 96 ARG A C 1
ATOM 722 O O . ARG A 1 96 ? 2.054 2.709 2.259 1.00 97.69 96 ARG A O 1
ATOM 729 N N . VAL A 1 97 ? 0.975 3.308 0.385 1.00 98.06 97 VAL A N 1
ATOM 730 C CA . VAL A 1 97 ? 1.843 2.602 -0.554 1.00 98.06 97 VAL A CA 1
ATOM 731 C C . VAL A 1 97 ? 2.653 3.641 -1.317 1.00 98.06 97 VAL A C 1
ATOM 733 O O . VAL A 1 97 ? 2.098 4.501 -2.003 1.00 98.06 97 VAL A O 1
ATOM 736 N N . ILE A 1 98 ? 3.972 3.571 -1.173 1.00 97.94 98 ILE A N 1
ATOM 737 C CA . ILE A 1 98 ? 4.929 4.477 -1.798 1.00 97.94 98 ILE A CA 1
ATOM 738 C C . ILE A 1 98 ? 5.763 3.694 -2.802 1.00 97.94 98 ILE A C 1
ATOM 740 O O . ILE A 1 98 ? 6.432 2.726 -2.437 1.00 97.94 98 ILE A O 1
ATOM 744 N N . ASN A 1 99 ? 5.783 4.145 -4.054 1.00 96.06 99 ASN A N 1
ATOM 745 C CA . ASN A 1 99 ? 6.690 3.609 -5.061 1.00 96.06 99 ASN A CA 1
ATOM 746 C C . ASN A 1 99 ? 8.010 4.386 -5.049 1.00 96.06 99 ASN A C 1
ATOM 748 O O . ASN A 1 99 ? 8.057 5.573 -5.367 1.00 96.06 99 ASN A O 1
ATOM 752 N N . GLN A 1 100 ? 9.089 3.707 -4.671 1.00 95.88 100 GLN A N 1
ATOM 753 C CA . GLN A 1 100 ? 10.427 4.285 -4.550 1.00 95.88 100 GLN A CA 1
ATOM 754 C C . GLN A 1 100 ? 11.252 4.186 -5.845 1.00 95.88 100 GLN A C 1
ATOM 756 O O . GLN A 1 100 ? 12.406 4.617 -5.856 1.00 95.88 100 GLN A O 1
ATOM 761 N N . ASN A 1 101 ? 10.713 3.602 -6.920 1.00 92.88 101 ASN A N 1
ATOM 762 C CA . ASN A 1 101 ? 11.353 3.647 -8.235 1.00 92.88 101 ASN A CA 1
ATOM 763 C C . ASN A 1 101 ? 11.134 5.011 -8.917 1.00 92.88 101 ASN A C 1
ATOM 765 O O . ASN A 1 101 ? 10.371 5.847 -8.436 1.00 92.88 101 ASN A O 1
ATOM 769 N N . THR A 1 102 ? 11.783 5.234 -10.062 1.00 91.75 102 THR A N 1
ATOM 770 C CA . THR A 1 102 ? 11.524 6.399 -10.924 1.00 91.75 102 THR A CA 1
ATOM 771 C C . THR A 1 102 ? 10.169 6.277 -11.637 1.00 91.75 102 THR A C 1
ATOM 773 O O . THR A 1 102 ? 9.524 5.226 -11.597 1.00 91.75 102 THR A O 1
ATOM 776 N N . VAL A 1 103 ? 9.695 7.366 -12.251 1.00 92.06 103 VAL A N 1
ATOM 777 C CA . VAL A 1 103 ? 8.337 7.469 -12.827 1.00 92.06 103 VAL A CA 1
ATOM 778 C C . VAL A 1 103 ? 8.046 6.422 -13.913 1.00 92.06 103 VAL A C 1
ATOM 780 O O . VAL A 1 103 ? 6.904 6.009 -14.077 1.00 92.06 103 VAL A O 1
ATOM 783 N N . GLU A 1 104 ? 9.079 5.925 -14.594 1.00 89.75 104 GLU A N 1
ATOM 784 C CA . GLU A 1 104 ? 9.010 4.911 -15.653 1.00 89.75 104 GLU A CA 1
ATOM 785 C C . GLU A 1 104 ? 8.669 3.503 -15.135 1.00 89.75 104 GLU A C 1
ATOM 787 O O . GLU A 1 104 ? 8.467 2.581 -15.928 1.00 89.75 104 GLU A O 1
ATOM 792 N N . PHE A 1 105 ? 8.605 3.319 -13.813 1.00 91.31 105 PHE A N 1
ATOM 793 C CA . PHE A 1 105 ? 8.390 2.024 -13.170 1.00 91.31 105 PHE A CA 1
ATOM 794 C C . PHE A 1 105 ? 7.178 2.042 -12.225 1.00 91.31 105 PHE A C 1
ATOM 796 O O . PHE A 1 105 ? 7.345 1.864 -11.012 1.00 91.31 105 PHE A O 1
ATOM 803 N N . PRO A 1 106 ? 5.951 2.248 -12.739 1.00 93.88 106 PRO A N 1
ATOM 804 C CA . PRO A 1 106 ? 4.746 2.089 -11.938 1.00 93.88 106 PRO A CA 1
ATOM 805 C C . PRO A 1 106 ? 4.510 0.612 -11.582 1.00 93.88 106 PRO A C 1
ATOM 807 O O . PRO A 1 106 ? 5.034 -0.298 -12.235 1.00 93.88 106 PRO A O 1
ATOM 810 N N . PHE A 1 107 ? 3.695 0.371 -10.560 1.00 95.38 107 PHE A N 1
ATOM 811 C CA . PHE A 1 107 ? 3.211 -0.967 -10.224 1.00 95.38 107 PHE A CA 1
ATOM 812 C C . PHE A 1 107 ? 1.736 -0.945 -9.838 1.00 95.38 107 PHE A C 1
ATOM 814 O O . PHE A 1 107 ? 1.201 0.093 -9.446 1.00 95.38 107 PHE A O 1
ATOM 821 N N . ASP A 1 108 ? 1.104 -2.107 -9.942 1.00 95.62 108 ASP A N 1
ATOM 822 C CA . ASP A 1 108 ? -0.284 -2.314 -9.563 1.00 95.62 108 ASP A CA 1
ATOM 823 C C . ASP A 1 108 ? -0.364 -2.640 -8.072 1.00 95.62 108 ASP A C 1
ATOM 825 O O . ASP A 1 108 ? 0.402 -3.469 -7.561 1.00 95.62 108 ASP A O 1
ATOM 829 N N . ALA A 1 109 ? -1.297 -1.985 -7.383 1.00 96.25 109 ALA A N 1
ATOM 830 C CA . ALA A 1 109 ? -1.600 -2.229 -5.984 1.00 96.25 109 ALA A CA 1
ATOM 831 C C . ALA A 1 109 ? -3.081 -2.578 -5.805 1.00 96.25 109 ALA A C 1
ATOM 833 O O . ALA A 1 109 ? -3.966 -1.842 -6.240 1.00 96.25 109 ALA A O 1
ATOM 834 N N . TRP A 1 110 ? -3.336 -3.677 -5.102 1.00 96.25 110 TRP A N 1
ATOM 835 C CA . TRP A 1 110 ? -4.629 -3.974 -4.501 1.00 96.25 110 TRP A CA 1
ATOM 836 C C . TRP A 1 110 ? -4.488 -3.766 -3.002 1.00 96.25 110 TRP A C 1
ATOM 838 O O . TRP A 1 110 ? -3.614 -4.372 -2.382 1.00 96.25 110 TRP A O 1
ATOM 848 N N . VAL A 1 111 ? -5.324 -2.904 -2.431 1.00 96.12 111 VAL A N 1
ATOM 849 C CA . VAL A 1 111 ? -5.350 -2.612 -0.994 1.00 96.12 111 VAL A CA 1
ATOM 850 C C . VAL A 1 111 ? -6.806 -2.630 -0.560 1.00 96.12 111 VAL A C 1
ATOM 852 O O . VAL A 1 111 ? -7.579 -1.755 -0.947 1.00 96.12 111 VAL A O 1
ATOM 855 N N . LEU A 1 112 ? -7.201 -3.668 0.172 1.00 94.56 112 LEU A N 1
ATOM 856 C CA . LEU A 1 112 ? -8.607 -3.971 0.444 1.00 94.56 112 LEU A CA 1
ATOM 857 C C . LEU A 1 112 ? -8.779 -4.467 1.880 1.00 94.56 112 LEU A C 1
ATOM 859 O O . LEU A 1 112 ? -7.851 -5.076 2.419 1.00 94.56 112 LEU A O 1
ATOM 863 N N . PRO A 1 113 ? -9.964 -4.295 2.487 1.00 93.31 113 PRO A N 1
ATOM 864 C CA . PRO A 1 113 ? -10.300 -5.012 3.710 1.00 93.31 113 PRO A CA 1
ATOM 865 C C . PRO A 1 113 ? -10.100 -6.526 3.516 1.00 93.31 113 PRO A C 1
ATOM 867 O O . PRO A 1 113 ? -10.389 -7.071 2.445 1.00 93.31 113 PRO A O 1
ATOM 870 N N . TYR A 1 114 ? -9.560 -7.192 4.533 1.00 91.69 114 TYR A N 1
ATOM 871 C CA . TYR A 1 114 ? -9.431 -8.648 4.581 1.00 91.69 114 TYR A CA 1
ATOM 872 C C . TYR A 1 114 ? -10.423 -9.225 5.587 1.00 91.69 114 TYR A C 1
ATOM 874 O O . TYR A 1 114 ? -11.335 -9.948 5.197 1.00 91.69 114 TYR A O 1
ATOM 882 N N . GLU A 1 115 ? -10.303 -8.826 6.853 1.00 91.12 115 GLU A N 1
ATOM 883 C CA . GLU A 1 115 ? -11.299 -9.099 7.887 1.00 91.12 115 GLU A CA 1
ATOM 884 C C . GLU A 1 115 ? -11.966 -7.791 8.300 1.00 91.12 115 GLU A C 1
ATOM 886 O O . GLU A 1 115 ? -11.306 -6.788 8.588 1.00 91.12 115 GLU A O 1
ATOM 891 N N . THR A 1 116 ? -13.292 -7.815 8.328 1.00 87.75 116 THR A N 1
ATOM 892 C CA . THR A 1 116 ? -14.114 -6.775 8.939 1.00 87.75 116 THR A CA 1
ATOM 893 C C . THR A 1 116 ? -14.729 -7.357 10.197 1.00 87.75 116 THR A C 1
ATOM 895 O O . THR A 1 116 ? -15.236 -8.480 10.145 1.00 87.75 116 THR A O 1
ATOM 898 N N . GLY A 1 117 ? -14.720 -6.609 11.294 1.00 78.69 117 GLY A N 1
ATOM 899 C CA . GLY A 1 117 ? -15.343 -7.054 12.531 1.00 78.69 117 GLY A CA 1
ATOM 900 C C . GLY A 1 117 ? -16.822 -7.331 12.290 1.00 78.69 117 GLY A C 1
ATOM 901 O O . GLY A 1 117 ? -17.577 -6.415 11.963 1.00 78.69 117 GLY A O 1
ATOM 902 N N . SER A 1 118 ? -17.235 -8.592 12.417 1.00 57.47 118 SER A N 1
ATOM 903 C CA . SER A 1 118 ? -18.648 -8.944 12.516 1.00 57.47 118 SER A CA 1
ATOM 904 C C . SER A 1 118 ? -19.123 -8.501 13.896 1.00 57.47 118 SER A C 1
ATOM 906 O O . SER A 1 118 ? -18.630 -9.023 14.892 1.00 57.47 118 SER A O 1
ATOM 908 N N . ASP A 1 119 ? -20.032 -7.532 13.939 1.00 52.12 119 ASP A N 1
ATOM 909 C CA . ASP A 1 119 ? -20.741 -7.091 15.138 1.00 52.12 119 ASP A CA 1
ATOM 910 C C . ASP A 1 119 ? -19.839 -6.628 16.299 1.00 52.12 119 ASP A C 1
ATOM 912 O O . ASP A 1 119 ? -19.543 -7.356 17.242 1.00 52.12 119 ASP A O 1
ATOM 916 N N . ARG A 1 120 ? -19.522 -5.324 16.324 1.00 52.84 120 ARG A N 1
ATOM 917 C CA . ARG A 1 120 ? -19.310 -4.608 17.601 1.00 52.84 120 ARG A CA 1
ATOM 918 C C . ARG A 1 120 ? -20.645 -4.271 18.281 1.00 52.84 120 ARG A C 1
ATOM 920 O O . ARG A 1 120 ? -20.773 -3.224 18.913 1.00 52.84 120 ARG A O 1
ATOM 927 N N . ASP A 1 121 ? -21.616 -5.166 18.162 1.00 47.06 121 ASP A N 1
ATOM 928 C CA . ASP A 1 121 ? -22.763 -5.234 19.051 1.00 47.06 121 ASP A CA 1
ATOM 929 C C . ASP A 1 121 ? -22.329 -6.037 20.280 1.00 47.06 121 ASP A C 1
ATOM 931 O O . ASP A 1 121 ? -22.626 -7.216 20.377 1.00 47.06 121 ASP A O 1
ATOM 935 N N . ASP A 1 122 ? -21.561 -5.421 21.189 1.00 45.72 122 ASP A N 1
ATOM 936 C CA . ASP A 1 122 ? -21.665 -5.742 22.616 1.00 45.72 122 ASP A CA 1
ATOM 937 C C . ASP A 1 122 ? -20.922 -4.739 23.524 1.00 45.72 122 ASP A C 1
ATOM 939 O O . ASP A 1 122 ? -19.697 -4.696 23.641 1.00 45.72 122 ASP A O 1
ATOM 943 N N . VAL A 1 123 ? -21.772 -4.004 24.249 1.00 42.62 123 VAL A N 1
ATOM 944 C CA . VAL A 1 123 ? -21.595 -3.228 25.488 1.00 42.62 123 VAL A CA 1
ATOM 945 C C . VAL A 1 123 ? -21.057 -1.782 25.392 1.00 42.62 123 VAL A C 1
ATOM 947 O O . VAL A 1 123 ? -19.854 -1.549 25.263 1.00 42.62 123 VAL A O 1
ATOM 950 N N . PRO A 1 124 ? -21.922 -0.770 25.641 1.00 45.16 124 PRO A N 1
ATOM 951 C CA . PRO A 1 124 ? -21.475 0.558 26.033 1.00 45.16 124 PRO A CA 1
ATOM 952 C C . PRO A 1 124 ? -20.950 0.497 27.470 1.00 45.16 124 PRO A C 1
ATOM 954 O O . PRO A 1 124 ? -21.710 0.301 28.421 1.00 45.16 124 PRO A O 1
ATOM 957 N N . ILE A 1 125 ? -19.641 0.670 27.645 1.00 52.91 125 ILE A N 1
ATOM 958 C CA . ILE A 1 125 ? -19.039 0.779 28.973 1.00 52.91 125 ILE A CA 1
ATOM 959 C C . ILE A 1 125 ? -18.965 2.263 29.350 1.00 52.91 125 ILE A C 1
ATOM 961 O O . ILE A 1 125 ? -18.256 3.033 28.711 1.00 52.91 125 ILE A O 1
ATOM 965 N N . MET A 1 126 ? -19.665 2.604 30.438 1.00 38.97 126 MET A N 1
ATOM 966 C CA . MET A 1 126 ? -19.557 3.829 31.254 1.00 38.97 126 MET A CA 1
ATOM 967 C C . MET A 1 126 ? -20.521 4.998 30.968 1.00 38.97 126 MET A C 1
ATOM 969 O O . MET A 1 126 ? -20.117 6.095 30.599 1.00 38.97 126 MET A O 1
ATOM 973 N N . SER A 1 127 ? -21.785 4.814 31.363 1.00 36.66 127 SER A N 1
ATOM 974 C CA . SER A 1 127 ? -22.435 5.748 32.302 1.00 36.66 127 SER A CA 1
ATOM 975 C C . SER A 1 127 ? -23.445 5.008 33.191 1.00 36.66 127 SER A C 1
ATOM 977 O O . SER A 1 127 ? -24.655 5.003 32.974 1.00 36.66 127 SER A O 1
ATOM 979 N N . ARG A 1 128 ? -22.934 4.341 34.232 1.00 40.00 128 ARG A N 1
ATOM 980 C CA . ARG A 1 128 ? -23.748 3.954 35.386 1.00 40.00 128 ARG A CA 1
ATOM 981 C C . ARG A 1 128 ? -22.951 4.199 36.667 1.00 40.00 128 ARG A C 1
ATOM 983 O O . ARG A 1 128 ? -21.981 3.488 36.918 1.00 40.00 128 ARG A O 1
ATOM 990 N N . TRP A 1 129 ? -23.479 5.169 37.419 1.00 49.44 129 TRP A N 1
ATOM 991 C CA . TRP A 1 129 ? -23.055 5.766 38.694 1.00 49.44 129 TRP A CA 1
ATOM 992 C C . TRP A 1 129 ? -21.962 6.827 38.603 1.00 49.44 129 TRP A C 1
ATOM 994 O O . TRP A 1 129 ? -20.806 6.485 38.283 1.00 49.44 129 TRP A O 1
#

Sequence (129 aa):
EANVAHTGLGAAYASLADIKPELVQGAGKITSYAFGAEVDSVQILLKTNERNMKAKIELTQGPNQVKQVIELYASKGYKNPFYLIIQTPGANNAIRVINQNTVEFPFDAWVLPYETGSDRDDVPIM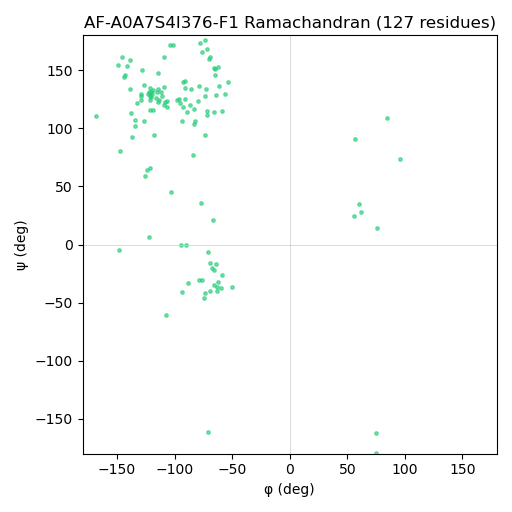SRW

InterPro domains:
  IPR057491 Diatom pyrenoid shell [PF25192] (15-113)

Radius of gyration: 17.0 Å; Cα contacts (8 Å, |Δi|>4): 277; chains: 1; bounding box: 38×44×55 Å

Foldseek 3Di:
DDPPPPPDPVVVCVVCVPPFFDKAFAPFDKDKDFDAQQQQKKKKKKAFPFAKFWKKKFKAADPPRTPDIDTDTDRGCHVVIDIDMDTDHGGRIMIIITTHDHRVGIITMDIGRDDGDDDPPDDDPDDDD

Mean predicted aligned error: 8.17 Å

Nearest PDB structures (foldseek):
  8wqp-assembly1_B  TM=8.360E-01  e=1.597E-09  Thalassiosira pseudonana
  2v4v-assembly1_A  TM=5.121E-01  e=2.367E-02  Ruminiclostridium cellulolyticum
  8xmz-assembly2_B  TM=4.867E-01  e=2.635E-02  Aquimarina sp. BL5
  4qaw-assembly5_E  TM=5.126E-01  e=4.262E-02  Paenibacillus barcinonensis
  4qaw-assembly7_G  TM=4.983E-01  e=1.804E-01  Paenibacillus barcinonensis